Protein AF-A0A151IF29-F1 (afdb_monomer)

Mean pre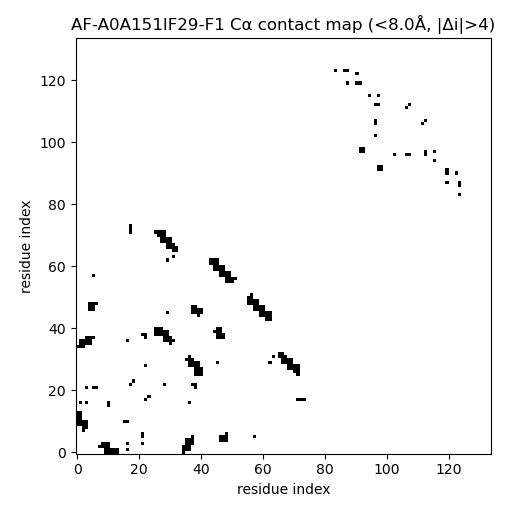dicted aligned error: 14.51 Å

pLDDT: mean 83.07, std 16.33, range [35.59, 97.38]

Radius of gyration: 22.71 Å; Cα contacts (8 Å, |Δi|>4): 164; chains: 1; bounding box: 49×29×60 Å

Nearest PDB structures (foldseek):
  1ib8-assembly1_A  TM=3.116E-01  e=1.197E+00  Streptococcus pneumoniae
  6th6-assembly1_BU  TM=3.138E-01  e=1.446E+00  Thermococcus kodakarensis KOD1
  6gwk-assembly4_W  TM=2.511E-01  e=8.742E-01  Caulobacter vibrioides CB15
  6xiq-assembly1_T  TM=3.227E-01  e=3.276E+00  Saccharomyces cerevisiae
  6dt7-assembly1_B  TM=2.197E-01  e=4.213E+00  Enquatrovirus N4

Solvent-accessible surface area (backbone atoms only — not comparable to full-atom values): 8112 Å² total; per-residue (Å²): 101,36,32,35,37,66,79,65,51,76,27,78,45,69,70,53,52,72,69,30,76,91,38,68,95,40,60,33,34,36,32,40,88,83,32,36,37,25,31,31,46,97,89,58,31,26,45,31,50,41,77,56,96,90,37,82,41,80,45,78,43,76,58,67,93,66,56,50,80,42,74,51,77,63,78,76,77,71,59,61,64,52,48,55,52,50,48,50,50,52,50,49,62,77,38,51,89,78,72,48,80,86,58,62,68,88,76,57,42,70,69,59,52,52,52,54,52,52,51,43,48,62,72,69,67,78,79,87,72,85,82,81,83,128

Foldseek 3Di:
DAAEQAPRDDDPDVVCVLPPPQQPLAFKWKAAPVRYIFGADPVQWTWGWDDDPNDTDIDTGHHDPGIDMDGSPPVDPVVVVCVLVVLLVVLQVVPCLNPVPPDDCVCVDPVVNVVSVVVSCVSRVPDDDRDDDD

Organism: NCBI:txid456900

Secondary structure (DSSP, 8-state):
-EEETTT-PEESSHHHHHT-GGGTT-SEEEEETTSEEEEE-TTSEEEEEEEETTEEEEEEEEPPSSEEEEE------TTSHHHHHHHHHHHHHT-GGGT-TTS-GGG--HHHHHHHHHHHHHHHSS--------

Sequence (134 aa):
VYTCGICEEICNNFDAVRTHPCIESYEDVVVDNNNYFYPRCSNGEIVRRSDVNGAEAIVVDSAPLSTTIHQLHKPAQSLQSTNVDEILITEVHSRELLWNQHISIAKRDRRTIEKLWEEVSKATNGNRQCKQML

Structure (mmCIF, N/CA/C/O backbone):
data_AF-A0A151IF29-F1
#
_entry.id   AF-A0A151IF29-F1
#
loop_
_atom_site.group_PDB
_atom_site.id
_atom_site.type_symbol
_atom_site.label_atom_id
_atom_site.label_alt_id
_atom_site.label_comp_id
_atom_site.label_asym_id
_atom_site.label_entity_id
_atom_site.label_seq_id
_atom_site.pdbx_PDB_ins_code
_atom_site.Cartn_x
_atom_site.Cartn_y
_atom_site.Cartn_z
_atom_site.occupancy
_atom_site.B_iso_or_equiv
_atom_site.auth_seq_id
_atom_site.auth_comp_id
_atom_site.auth_asym_id
_atom_site.auth_atom_id
_atom_site.pdbx_PDB_model_num
ATOM 1 N N . VAL A 1 1 ? 5.333 -11.212 -19.878 1.00 92.50 1 VAL A N 1
ATOM 2 C CA . VAL A 1 1 ? 6.674 -10.822 -19.391 1.00 92.50 1 VAL A CA 1
ATOM 3 C C . VAL A 1 1 ? 6.583 -9.375 -18.965 1.00 92.50 1 VAL A C 1
ATOM 5 O O . VAL A 1 1 ? 5.921 -8.618 -19.663 1.00 92.50 1 VAL A O 1
ATOM 8 N N . TYR A 1 2 ? 7.172 -9.035 -17.826 1.00 96.75 2 TYR A N 1
ATOM 9 C CA . TYR A 1 2 ? 7.145 -7.705 -17.229 1.00 96.75 2 TYR A CA 1
ATOM 10 C C . TYR A 1 2 ? 8.565 -7.278 -16.867 1.00 96.75 2 TYR A C 1
ATOM 12 O O . TYR A 1 2 ? 9.373 -8.135 -16.516 1.00 96.75 2 TYR A O 1
ATOM 20 N N . THR A 1 3 ? 8.857 -5.983 -16.911 1.00 97.25 3 THR A N 1
ATOM 21 C CA . THR A 1 3 ? 10.193 -5.448 -16.604 1.00 97.25 3 THR A CA 1
ATOM 22 C C . THR A 1 3 ? 10.115 -4.472 -15.439 1.00 97.25 3 THR A C 1
ATOM 24 O O . THR A 1 3 ? 9.261 -3.587 -15.419 1.00 97.25 3 THR A O 1
ATOM 27 N N . CYS A 1 4 ? 10.999 -4.618 -14.454 1.00 96.56 4 CYS A N 1
ATOM 28 C CA . CYS A 1 4 ? 11.035 -3.724 -13.305 1.00 96.56 4 CYS A CA 1
ATOM 29 C C . CYS A 1 4 ? 11.515 -2.332 -13.723 1.00 96.56 4 CYS A C 1
ATOM 31 O O . CYS A 1 4 ? 12.645 -2.170 -14.177 1.00 96.56 4 CYS A O 1
ATOM 33 N N . GLY A 1 5 ? 10.705 -1.302 -13.489 1.00 94.25 5 GLY A N 1
ATOM 34 C CA . GLY A 1 5 ? 11.072 0.084 -13.773 1.00 94.25 5 GLY A CA 1
ATOM 35 C C . GLY A 1 5 ? 12.152 0.674 -12.861 1.00 94.25 5 GLY A C 1
ATOM 36 O O . GLY A 1 5 ? 12.507 1.832 -13.044 1.00 94.25 5 GLY A O 1
ATOM 37 N N . ILE A 1 6 ? 12.654 -0.072 -11.867 1.00 95.12 6 ILE A N 1
ATOM 38 C CA . ILE A 1 6 ? 13.694 0.371 -10.920 1.00 95.12 6 ILE A CA 1
ATOM 39 C C . ILE A 1 6 ? 15.021 -0.357 -11.143 1.00 95.12 6 ILE A C 1
ATOM 41 O O . ILE A 1 6 ? 16.067 0.287 -11.145 1.00 95.12 6 ILE A O 1
ATOM 45 N N . CYS A 1 7 ? 15.019 -1.682 -11.285 1.00 95.31 7 CYS A N 1
ATOM 46 C CA . CYS A 1 7 ? 16.247 -2.479 -11.427 1.00 95.31 7 CYS A CA 1
ATOM 47 C C . CYS A 1 7 ? 16.391 -3.170 -12.787 1.00 95.31 7 CYS A C 1
ATOM 49 O O . CYS A 1 7 ? 17.386 -3.855 -12.990 1.00 95.31 7 CYS A O 1
ATOM 51 N N . GLU A 1 8 ? 15.415 -3.012 -13.687 1.00 94.81 8 GLU A N 1
ATOM 52 C CA . GLU A 1 8 ? 15.382 -3.622 -15.026 1.00 94.81 8 GLU A CA 1
ATOM 53 C C . GLU A 1 8 ? 15.342 -5.159 -15.047 1.00 94.81 8 GLU A C 1
ATOM 55 O O . GLU A 1 8 ? 15.436 -5.775 -16.108 1.00 94.81 8 GLU A O 1
ATOM 60 N N . GLU A 1 9 ? 15.130 -5.802 -13.895 1.00 97.12 9 GLU A N 1
ATOM 61 C CA . GLU A 1 9 ? 14.925 -7.246 -13.824 1.00 97.12 9 GLU A CA 1
ATOM 62 C C . GLU A 1 9 ? 13.647 -7.660 -14.570 1.00 97.12 9 GLU A C 1
ATOM 64 O O . GLU A 1 9 ? 12.599 -7.009 -14.484 1.00 97.12 9 GLU A O 1
ATOM 69 N N . ILE A 1 10 ? 13.742 -8.765 -15.312 1.00 97.38 10 ILE A N 1
ATOM 70 C CA . ILE A 1 10 ? 12.659 -9.297 -16.137 1.00 97.38 10 ILE A CA 1
ATOM 71 C C . ILE A 1 10 ? 11.912 -10.391 -15.367 1.00 97.38 10 ILE A C 1
ATOM 73 O O . ILE A 1 10 ? 12.458 -11.446 -15.050 1.00 97.38 10 ILE A O 1
ATOM 77 N N . CYS A 1 11 ? 10.621 -10.172 -15.137 1.00 96.06 11 CYS A N 1
ATOM 78 C CA . CYS A 1 11 ? 9.702 -11.119 -14.522 1.00 96.06 11 CYS A CA 1
ATOM 79 C C . CYS A 1 11 ? 8.872 -11.852 -15.587 1.00 96.06 11 CYS A C 1
ATOM 81 O O . CYS A 1 11 ? 8.167 -11.250 -16.403 1.00 96.06 11 CYS A O 1
ATOM 83 N N . ASN A 1 12 ? 8.884 -13.185 -15.559 1.00 93.94 12 ASN A N 1
ATOM 84 C CA . ASN A 1 12 ? 8.202 -13.992 -16.579 1.00 93.94 12 ASN A CA 1
ATOM 85 C C . ASN A 1 12 ? 6.668 -13.943 -16.482 1.00 93.94 12 ASN A C 1
ATOM 87 O O . ASN A 1 12 ? 5.976 -14.085 -17.492 1.00 93.94 12 ASN A O 1
ATOM 91 N N . ASN A 1 13 ? 6.127 -13.708 -15.289 1.00 92.56 13 ASN A N 1
ATOM 92 C CA . ASN A 1 13 ? 4.695 -13.631 -15.018 1.00 92.56 13 ASN A CA 1
ATOM 93 C C . ASN A 1 13 ? 4.409 -12.598 -13.916 1.00 92.56 13 ASN A C 1
ATOM 95 O O . ASN A 1 13 ? 5.329 -12.045 -13.315 1.00 92.56 13 ASN A O 1
ATOM 99 N N . PHE A 1 14 ? 3.128 -12.336 -13.666 1.00 89.88 14 PHE A N 1
ATOM 100 C CA . PHE A 1 14 ? 2.720 -11.331 -12.688 1.00 89.88 14 PHE A CA 1
ATOM 101 C C . PHE A 1 14 ? 2.903 -11.790 -11.230 1.00 89.88 14 PHE A C 1
ATOM 103 O O . PHE A 1 14 ? 3.025 -10.958 -10.338 1.00 89.88 14 PHE A O 1
ATOM 110 N N . ASP A 1 15 ? 2.984 -13.095 -10.963 1.00 91.25 15 ASP A N 1
ATOM 111 C CA . ASP A 1 15 ? 3.285 -13.593 -9.615 1.00 91.25 15 ASP A CA 1
ATOM 112 C C . ASP A 1 15 ? 4.734 -13.292 -9.213 1.00 91.25 15 ASP A C 1
ATOM 114 O O . ASP A 1 15 ? 4.977 -12.886 -8.081 1.00 91.25 15 ASP A O 1
ATOM 118 N N . ALA A 1 16 ? 5.677 -13.373 -10.157 1.00 92.56 16 ALA A N 1
ATOM 119 C CA . ALA A 1 16 ? 7.055 -12.928 -9.955 1.00 92.56 16 ALA A CA 1
ATOM 120 C C . ALA A 1 16 ? 7.145 -11.409 -9.731 1.00 92.56 16 ALA A C 1
ATOM 122 O O . ALA A 1 16 ? 7.935 -10.965 -8.902 1.00 92.56 16 ALA A O 1
ATOM 123 N N . VAL A 1 17 ? 6.293 -10.619 -10.406 1.00 93.00 17 VAL A N 1
ATOM 124 C CA . VAL A 1 17 ? 6.156 -9.179 -10.123 1.00 93.00 17 VAL A CA 1
ATOM 125 C C . VAL A 1 17 ? 5.701 -8.975 -8.679 1.00 93.00 17 VAL A C 1
ATOM 127 O O . VAL A 1 17 ? 6.329 -8.212 -7.957 1.00 93.00 17 VAL A O 1
ATOM 130 N N . ARG A 1 18 ? 4.667 -9.692 -8.214 1.00 90.50 18 ARG A N 1
ATOM 131 C CA . ARG A 1 18 ? 4.105 -9.538 -6.856 1.00 90.50 18 ARG A CA 1
ATOM 132 C C . ARG A 1 18 ? 5.099 -9.774 -5.722 1.00 90.50 18 ARG A C 1
ATOM 134 O O . ARG A 1 18 ? 4.905 -9.234 -4.636 1.00 90.50 18 ARG A O 1
ATOM 141 N N . THR A 1 19 ? 6.125 -10.583 -5.958 1.00 91.56 19 THR A N 1
ATOM 142 C CA . THR A 1 19 ? 7.179 -10.894 -4.982 1.00 91.56 19 THR A CA 1
ATOM 143 C C . THR A 1 19 ? 8.480 -10.138 -5.248 1.00 91.56 19 THR A C 1
ATOM 145 O O . THR A 1 19 ? 9.502 -10.453 -4.644 1.00 91.56 19 THR A O 1
ATOM 148 N N . HIS A 1 20 ? 8.481 -9.180 -6.176 1.00 93.81 20 HIS A N 1
ATOM 149 C CA . HIS A 1 20 ? 9.693 -8.494 -6.598 1.00 93.81 20 HIS A CA 1
ATOM 150 C C . HIS A 1 20 ? 10.210 -7.535 -5.500 1.00 93.81 20 HIS A C 1
ATOM 152 O O . HIS A 1 20 ? 9.442 -6.697 -5.018 1.00 93.81 20 HIS A O 1
ATOM 158 N N . PRO A 1 21 ? 11.509 -7.558 -5.135 1.00 94.69 21 PRO A N 1
ATOM 159 C CA . PRO A 1 21 ? 12.040 -6.764 -4.018 1.00 94.69 21 PRO A CA 1
ATOM 160 C C . PRO A 1 21 ? 11.769 -5.256 -4.118 1.00 94.69 21 PRO A C 1
ATOM 162 O O . PRO A 1 21 ? 11.423 -4.615 -3.131 1.00 94.69 21 PRO A O 1
ATOM 165 N N . CYS A 1 22 ? 11.849 -4.676 -5.323 1.00 94.56 22 CYS A N 1
ATOM 166 C CA . CYS A 1 22 ? 11.603 -3.241 -5.530 1.00 94.56 22 CYS A CA 1
ATOM 167 C C . CYS A 1 22 ? 10.174 -2.768 -5.207 1.00 94.56 22 CYS A C 1
ATOM 169 O O . CYS A 1 22 ? 9.957 -1.561 -5.164 1.00 94.56 22 CYS A O 1
ATOM 171 N N . ILE A 1 23 ? 9.208 -3.673 -5.009 1.00 92.12 23 ILE A N 1
ATOM 172 C CA . ILE A 1 23 ? 7.817 -3.310 -4.700 1.00 92.12 23 ILE A CA 1
ATOM 173 C C . ILE A 1 23 ? 7.342 -3.836 -3.336 1.00 92.12 23 ILE A C 1
ATOM 175 O O . ILE A 1 23 ? 6.184 -3.645 -2.973 1.00 92.12 23 ILE A O 1
ATOM 179 N N . GLU A 1 24 ? 8.222 -4.469 -2.551 1.00 88.25 24 GLU A N 1
ATOM 180 C CA . GLU A 1 24 ? 7.877 -5.112 -1.273 1.00 88.25 24 GLU A CA 1
ATOM 181 C C . GLU A 1 24 ? 7.252 -4.135 -0.263 1.00 88.25 24 GLU A C 1
ATOM 183 O O . GLU A 1 24 ? 6.313 -4.486 0.457 1.00 88.25 24 GLU A O 1
ATOM 188 N N . SER A 1 25 ? 7.723 -2.888 -0.242 1.00 86.06 25 SER A N 1
ATOM 189 C CA . SER A 1 25 ? 7.245 -1.823 0.648 1.00 86.06 25 SER A CA 1
ATOM 190 C C . SER A 1 25 ? 6.011 -1.072 0.132 1.00 86.06 25 SER A C 1
ATOM 192 O O . SER A 1 25 ? 5.537 -0.162 0.809 1.00 86.06 25 SER A O 1
ATOM 194 N N . TYR A 1 26 ? 5.464 -1.457 -1.024 1.00 88.81 26 TYR A N 1
ATOM 195 C CA . TYR A 1 26 ? 4.347 -0.768 -1.670 1.00 88.81 26 TYR A CA 1
ATOM 196 C C . TYR A 1 26 ? 3.074 -1.622 -1.654 1.00 88.81 26 TYR A C 1
ATOM 198 O O . TYR A 1 26 ? 3.123 -2.852 -1.544 1.00 88.81 26 TYR A O 1
ATOM 206 N N . GLU A 1 27 ? 1.922 -0.955 -1.698 1.00 86.50 27 GLU A N 1
ATOM 207 C CA . GLU A 1 27 ? 0.593 -1.590 -1.719 1.00 86.50 27 GLU A CA 1
ATOM 208 C C . GLU A 1 27 ? 0.126 -1.871 -3.150 1.00 86.50 27 GLU A C 1
ATOM 210 O O . GLU A 1 27 ? -0.501 -2.894 -3.419 1.00 86.50 27 GLU A O 1
ATOM 215 N N . ASP A 1 28 ? 0.511 -0.996 -4.076 1.00 91.19 28 ASP A N 1
ATOM 216 C CA . ASP A 1 28 ? 0.080 -1.031 -5.463 1.00 91.19 28 ASP A CA 1
ATOM 217 C C . ASP A 1 28 ? 1.272 -0.996 -6.413 1.00 91.19 28 ASP A C 1
ATOM 219 O O . ASP A 1 28 ? 2.317 -0.392 -6.146 1.00 91.19 28 ASP A O 1
ATOM 223 N N . VAL A 1 29 ? 1.068 -1.607 -7.577 1.00 93.69 29 VAL A N 1
ATOM 224 C CA . VAL A 1 29 ? 1.975 -1.507 -8.713 1.00 93.69 29 VAL A CA 1
ATOM 225 C C . VAL A 1 29 ? 1.217 -0.984 -9.929 1.00 93.69 29 VAL A C 1
ATOM 227 O O . VAL A 1 29 ? 0.061 -1.327 -10.183 1.00 93.69 29 VAL A O 1
ATOM 230 N N . VAL A 1 30 ? 1.879 -0.125 -10.686 1.00 94.62 30 VAL A N 1
ATOM 231 C CA . VAL A 1 30 ? 1.392 0.451 -11.936 1.00 94.62 30 VAL A CA 1
ATOM 232 C C . VAL A 1 30 ? 2.115 -0.248 -13.072 1.00 94.62 30 VAL A C 1
ATOM 234 O O . VAL A 1 30 ? 3.341 -0.292 -13.069 1.00 94.62 30 VAL A O 1
ATOM 237 N N . VAL A 1 31 ? 1.368 -0.790 -14.031 1.00 94.81 31 VAL A N 1
ATOM 238 C CA . VAL A 1 31 ? 1.923 -1.407 -15.241 1.00 94.81 31 VAL A CA 1
ATOM 239 C C . VAL A 1 31 ? 1.580 -0.542 -16.445 1.00 94.81 31 VAL A C 1
ATOM 241 O O . VAL A 1 31 ? 0.414 -0.191 -16.640 1.00 94.81 31 VAL A O 1
ATOM 244 N N . ASP A 1 32 ? 2.585 -0.180 -17.235 1.00 92.88 32 ASP A N 1
ATOM 245 C CA . ASP A 1 32 ? 2.395 0.587 -18.465 1.00 92.88 32 ASP A CA 1
ATOM 246 C C . ASP A 1 32 ? 2.119 -0.305 -19.688 1.00 92.88 32 ASP A C 1
ATOM 248 O O . ASP A 1 32 ? 2.114 -1.537 -19.625 1.00 92.88 32 ASP A O 1
ATOM 252 N N . ASN A 1 33 ? 1.906 0.331 -20.839 1.00 91.75 33 ASN A N 1
ATOM 253 C CA . ASN A 1 33 ? 1.644 -0.363 -22.101 1.00 91.75 33 ASN A CA 1
ATOM 254 C C . ASN A 1 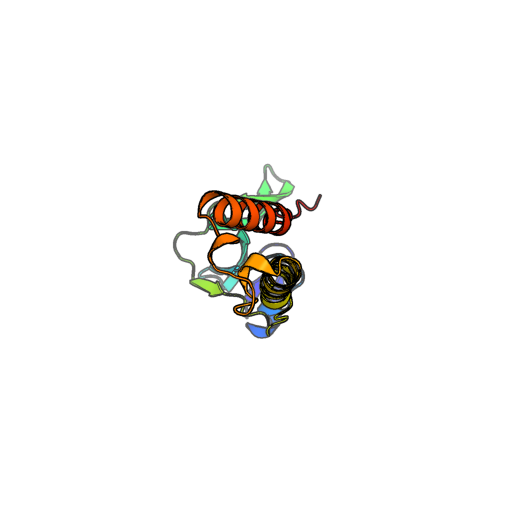33 ? 2.840 -1.186 -22.618 1.00 91.75 33 ASN A C 1
ATOM 256 O O . ASN A 1 33 ? 2.653 -2.078 -23.446 1.00 91.75 33 ASN A O 1
ATOM 260 N N . ASN A 1 34 ? 4.054 -0.900 -22.145 1.00 92.44 34 ASN A N 1
ATOM 261 C CA . ASN A 1 34 ? 5.279 -1.602 -22.517 1.00 92.44 34 ASN A CA 1
ATOM 262 C C . ASN A 1 34 ? 5.590 -2.767 -21.559 1.00 92.44 34 ASN A C 1
ATOM 264 O O . ASN A 1 34 ? 6.636 -3.403 -21.685 1.00 92.44 34 ASN A O 1
ATOM 268 N N . ASN A 1 35 ? 4.673 -3.082 -20.637 1.00 93.69 35 ASN A N 1
ATOM 269 C CA . ASN A 1 35 ? 4.828 -4.065 -19.564 1.00 93.69 35 ASN A CA 1
ATOM 270 C C . ASN A 1 35 ? 5.938 -3.727 -18.557 1.00 93.69 35 ASN A C 1
ATOM 272 O O . ASN A 1 35 ? 6.418 -4.619 -17.849 1.00 93.69 35 ASN A O 1
ATOM 276 N N . TYR A 1 36 ? 6.325 -2.458 -18.448 1.00 95.25 36 TYR A N 1
ATOM 277 C CA . TYR A 1 36 ? 7.103 -2.006 -17.306 1.00 95.25 36 TYR A CA 1
ATOM 278 C C . TYR A 1 36 ? 6.195 -1.866 -16.096 1.00 95.25 36 TYR A C 1
ATOM 280 O O . TYR A 1 36 ? 5.077 -1.360 -16.201 1.00 95.25 36 TYR A O 1
ATOM 288 N N . PHE A 1 37 ? 6.682 -2.312 -14.943 1.00 95.75 37 PHE A N 1
ATOM 289 C CA . PHE A 1 37 ? 5.976 -2.166 -13.682 1.00 95.75 37 PHE A CA 1
ATOM 290 C C . PHE A 1 37 ? 6.727 -1.237 -12.730 1.00 95.75 37 PHE A C 1
ATOM 292 O O . PHE A 1 37 ? 7.955 -1.280 -12.625 1.00 95.75 37 PHE A O 1
ATOM 299 N N . TYR A 1 38 ? 5.965 -0.414 -12.016 1.00 95.19 38 TYR A N 1
ATOM 300 C CA . TYR A 1 38 ? 6.467 0.618 -11.120 1.00 95.19 38 TYR A CA 1
ATOM 301 C C . TYR A 1 38 ? 5.720 0.559 -9.787 1.00 95.19 38 TYR A C 1
ATOM 303 O O . TYR A 1 38 ? 4.485 0.538 -9.796 1.00 95.19 38 TYR A O 1
ATOM 311 N N . PRO A 1 39 ? 6.410 0.544 -8.636 1.00 94.56 39 PRO A N 1
ATOM 312 C CA . PRO A 1 39 ? 5.736 0.712 -7.356 1.00 94.56 39 PRO A CA 1
ATOM 313 C C . PRO A 1 39 ? 5.053 2.078 -7.285 1.00 94.56 39 PRO A C 1
ATOM 315 O O . PRO A 1 39 ? 5.620 3.092 -7.705 1.00 94.56 39 PRO A O 1
ATOM 318 N N . ARG A 1 40 ? 3.834 2.094 -6.743 1.00 92.69 40 ARG A N 1
ATOM 319 C CA . ARG A 1 40 ? 3.012 3.296 -6.612 1.00 92.69 40 ARG A CA 1
ATOM 320 C C . ARG A 1 40 ? 2.941 3.752 -5.160 1.00 92.69 40 ARG A C 1
ATOM 322 O O . ARG A 1 40 ? 2.601 2.984 -4.263 1.00 92.69 40 ARG A O 1
ATOM 329 N N . CYS A 1 41 ? 3.238 5.024 -4.945 1.00 86.69 41 CYS A N 1
ATOM 330 C CA . CYS A 1 41 ? 3.113 5.714 -3.671 1.00 86.69 41 CYS A CA 1
ATOM 331 C C . CYS A 1 41 ? 1.637 5.968 -3.315 1.00 86.69 41 CYS A C 1
ATOM 333 O O . CYS A 1 41 ? 0.765 6.047 -4.182 1.00 86.69 41 CYS A O 1
ATOM 335 N N . SER A 1 42 ? 1.352 6.185 -2.029 1.00 84.31 42 SER A N 1
ATOM 336 C CA . SER A 1 42 ? -0.005 6.471 -1.532 1.00 84.31 42 SER A CA 1
ATOM 337 C C . SER A 1 42 ? -0.614 7.765 -2.090 1.00 84.31 42 SER A C 1
ATOM 339 O O . SER A 1 42 ? -1.833 7.891 -2.174 1.00 84.31 42 SER A O 1
ATOM 341 N N . ASN A 1 43 ? 0.222 8.718 -2.516 1.00 82.69 43 ASN A N 1
ATOM 342 C CA . ASN A 1 43 ? -0.196 9.952 -3.189 1.00 82.69 43 ASN A CA 1
ATOM 343 C C . ASN A 1 43 ? -0.513 9.761 -4.688 1.00 82.69 43 ASN A C 1
ATOM 345 O O . ASN A 1 43 ? -0.965 10.699 -5.339 1.00 82.69 43 ASN A O 1
ATOM 349 N N . GLY A 1 44 ? -0.303 8.561 -5.236 1.00 85.50 44 GLY A N 1
ATOM 350 C CA . GLY A 1 44 ? -0.562 8.232 -6.635 1.00 85.50 44 GLY A CA 1
ATOM 351 C C . GLY A 1 44 ? 0.632 8.361 -7.581 1.00 85.50 44 GLY A C 1
ATOM 352 O O . GLY A 1 44 ? 0.506 7.963 -8.738 1.00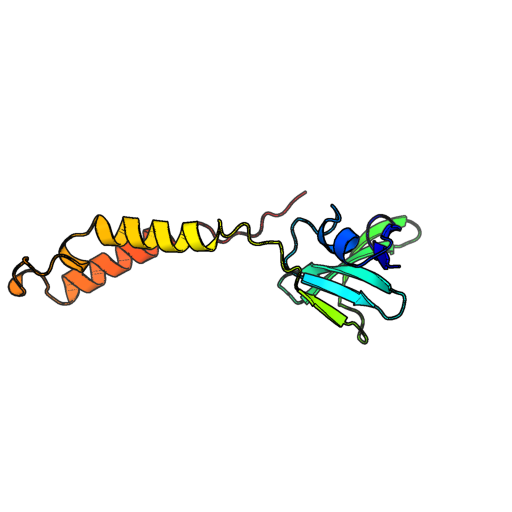 85.50 44 GLY A O 1
ATOM 353 N N . GLU A 1 45 ? 1.769 8.867 -7.107 1.00 91.12 45 GLU A N 1
ATOM 354 C CA . GLU A 1 45 ? 3.020 8.918 -7.870 1.00 91.12 45 GLU A CA 1
ATOM 355 C C . GLU A 1 45 ? 3.669 7.531 -7.969 1.00 91.12 45 GLU A C 1
ATOM 357 O O . GLU A 1 45 ? 3.322 6.608 -7.230 1.00 91.12 45 GLU A O 1
ATOM 362 N N . ILE A 1 46 ? 4.620 7.375 -8.885 1.00 93.75 46 ILE A N 1
ATOM 363 C CA . ILE A 1 46 ? 5.382 6.144 -9.090 1.00 93.75 46 ILE A CA 1
ATOM 364 C C . ILE A 1 46 ? 6.865 6.365 -8.822 1.00 93.75 46 ILE A C 1
ATOM 366 O O . ILE A 1 46 ? 7.383 7.462 -9.021 1.00 93.75 46 ILE A O 1
ATOM 370 N N . VAL A 1 47 ? 7.561 5.301 -8.425 1.00 93.31 47 VAL A N 1
ATOM 371 C CA . VAL A 1 47 ? 9.024 5.304 -8.310 1.00 93.31 47 VAL A CA 1
ATOM 372 C C . VAL A 1 47 ? 9.628 4.548 -9.487 1.00 93.31 47 VAL A C 1
ATOM 374 O O . VAL A 1 47 ? 9.250 3.410 -9.768 1.00 93.31 47 VAL A O 1
ATOM 377 N N . ARG A 1 48 ? 10.572 5.179 -10.188 1.00 93.25 48 ARG A N 1
ATOM 378 C CA . ARG A 1 48 ? 11.238 4.598 -11.361 1.00 93.25 48 ARG A CA 1
ATOM 379 C C . ARG A 1 48 ? 12.685 5.053 -11.477 1.00 93.25 48 ARG A C 1
ATOM 381 O O . ARG A 1 48 ? 13.063 6.092 -10.943 1.00 93.25 48 ARG A O 1
ATOM 388 N N . ARG A 1 49 ? 13.483 4.293 -12.216 1.00 92.81 49 ARG A N 1
ATOM 389 C CA . ARG A 1 49 ? 14.791 4.718 -12.707 1.00 92.81 49 ARG A CA 1
ATOM 390 C C . ARG A 1 49 ? 14.606 5.636 -13.919 1.00 92.81 49 ARG A C 1
ATOM 392 O O . ARG A 1 49 ? 13.708 5.427 -14.738 1.00 92.81 49 ARG A O 1
ATOM 399 N N . SER A 1 50 ? 15.407 6.691 -13.990 1.00 90.31 50 SER A N 1
ATOM 400 C CA . SER A 1 50 ? 15.421 7.642 -15.096 1.00 90.31 50 SER A CA 1
ATOM 401 C C . SER A 1 50 ? 16.808 8.236 -15.270 1.00 90.31 50 SER A C 1
ATOM 403 O O . SER A 1 50 ? 17.474 8.541 -14.281 1.00 90.31 50 SER A O 1
ATOM 405 N N . ASP A 1 51 ? 17.165 8.534 -16.514 1.00 90.19 51 ASP A N 1
ATOM 406 C CA . ASP A 1 51 ? 18.250 9.460 -16.812 1.00 90.19 51 ASP A CA 1
ATOM 407 C C . ASP A 1 51 ? 17.836 10.880 -16.391 1.00 90.19 51 ASP A C 1
ATOM 409 O O . ASP A 1 51 ? 16.824 11.422 -16.854 1.00 90.19 51 ASP A O 1
ATOM 413 N N . VAL A 1 52 ? 18.607 11.468 -15.480 1.00 86.94 52 VAL A N 1
ATOM 414 C CA . VAL A 1 52 ? 18.516 12.864 -15.068 1.00 86.94 52 VAL A CA 1
ATOM 415 C C . VAL A 1 52 ? 19.866 13.520 -15.346 1.00 86.94 52 VAL A C 1
ATOM 417 O O . VAL A 1 52 ? 20.840 13.305 -14.628 1.00 86.94 52 VAL A O 1
ATOM 420 N N . ASN A 1 53 ? 19.914 14.373 -16.371 1.00 87.75 53 ASN A N 1
ATOM 421 C CA . ASN A 1 53 ? 21.116 15.109 -16.786 1.00 87.75 53 ASN A CA 1
ATOM 422 C C . ASN A 1 53 ? 22.324 14.214 -17.145 1.00 87.75 53 ASN A C 1
ATOM 424 O O . ASN A 1 53 ? 23.467 14.576 -16.861 1.00 87.75 53 ASN A O 1
ATOM 428 N N . GLY A 1 54 ? 22.087 13.070 -17.788 1.00 85.38 54 GLY A N 1
ATOM 429 C CA . GLY A 1 54 ? 23.118 12.109 -18.188 1.00 85.38 54 GLY A CA 1
ATOM 430 C C . GLY A 1 54 ? 23.532 11.147 -17.072 1.00 85.38 54 GLY A C 1
ATOM 431 O O . GLY A 1 54 ? 24.560 10.479 -17.199 1.00 85.38 54 GLY A O 1
ATOM 432 N N . ALA A 1 55 ? 22.783 11.104 -15.968 1.00 87.69 55 ALA A N 1
ATOM 433 C CA . ALA A 1 55 ? 23.030 10.230 -14.832 1.00 87.69 55 ALA A CA 1
ATOM 434 C C . ALA A 1 55 ? 21.758 9.466 -14.451 1.00 87.69 55 ALA A C 1
ATOM 436 O O . ALA A 1 55 ? 20.712 10.053 -14.186 1.00 87.69 55 ALA A O 1
ATOM 437 N N . GLU A 1 56 ? 21.873 8.143 -14.366 1.00 89.81 56 GLU A N 1
ATOM 438 C CA . GLU A 1 56 ? 20.786 7.270 -13.926 1.00 89.81 56 GLU A CA 1
ATOM 439 C C . GLU A 1 56 ? 20.486 7.478 -12.436 1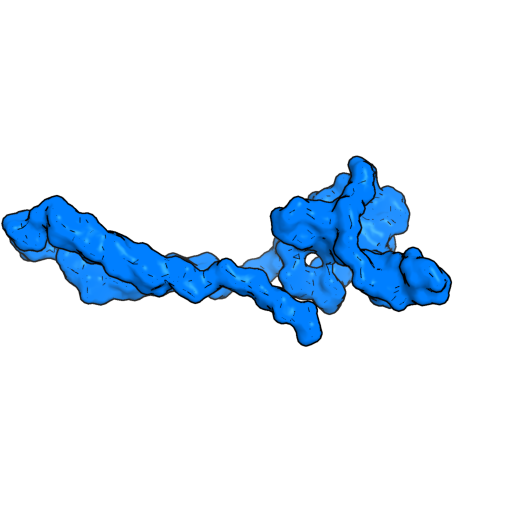.00 89.81 56 GLU A C 1
ATOM 441 O O . GLU A 1 56 ? 21.337 7.241 -11.574 1.00 89.81 56 GLU A O 1
ATOM 446 N N . ALA A 1 57 ? 19.256 7.881 -12.127 1.00 89.69 57 ALA A N 1
ATOM 447 C CA . ALA A 1 57 ? 18.780 8.122 -10.771 1.00 89.69 57 ALA A CA 1
ATOM 448 C C . ALA A 1 57 ? 17.398 7.502 -10.542 1.00 89.69 57 ALA A C 1
ATOM 450 O O . ALA A 1 57 ? 16.608 7.317 -11.468 1.00 89.69 57 ALA A O 1
ATOM 451 N N . ILE A 1 58 ? 17.091 7.189 -9.282 1.00 91.50 58 ILE A N 1
ATOM 452 C CA . ILE A 1 58 ? 15.732 6.824 -8.876 1.00 91.50 58 ILE A CA 1
ATOM 453 C C . ILE A 1 58 ? 14.958 8.109 -8.597 1.00 91.50 58 ILE A C 1
ATOM 455 O O . ILE A 1 58 ? 15.378 8.927 -7.780 1.00 91.50 58 ILE A O 1
ATOM 459 N N . VAL A 1 59 ? 13.831 8.274 -9.281 1.00 91.69 59 V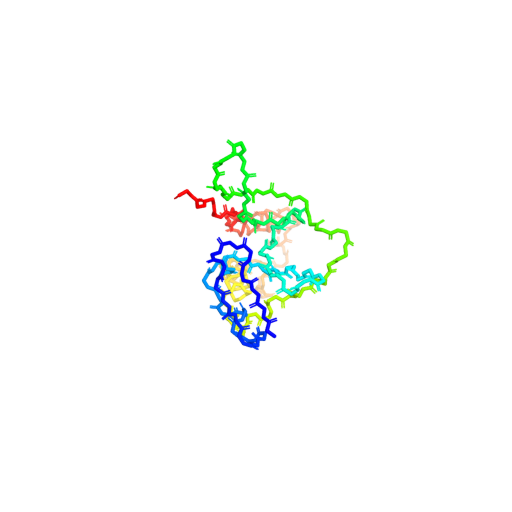AL A N 1
ATOM 460 C CA . VAL A 1 59 ? 12.969 9.453 -9.196 1.00 91.69 59 VAL A CA 1
ATOM 461 C C . VAL A 1 59 ? 11.548 9.055 -8.823 1.00 91.69 59 VAL A C 1
ATOM 463 O O . VAL A 1 59 ? 11.111 7.929 -9.078 1.00 91.69 59 VAL A O 1
ATOM 466 N N . VAL A 1 60 ? 10.831 10.006 -8.229 1.00 92.19 60 VAL A N 1
ATOM 467 C CA . VAL A 1 60 ? 9.388 9.928 -8.000 1.00 92.19 60 VAL A CA 1
ATOM 468 C C . VAL A 1 60 ? 8.715 10.822 -9.033 1.00 92.19 60 VAL A C 1
ATOM 470 O O . VAL A 1 60 ? 9.100 11.982 -9.175 1.00 92.19 60 VAL A O 1
ATOM 473 N N . ASP A 1 61 ? 7.771 10.273 -9.790 1.00 88.06 61 ASP A N 1
ATOM 474 C CA . ASP A 1 61 ? 7.139 10.959 -10.918 1.00 88.06 61 ASP A CA 1
ATOM 475 C C . ASP A 1 61 ? 5.647 10.618 -11.000 1.00 88.06 61 ASP A C 1
ATOM 477 O O . ASP A 1 61 ? 5.170 9.645 -10.412 1.00 88.06 61 ASP A O 1
ATOM 481 N N . SER A 1 62 ? 4.891 11.408 -11.752 1.00 88.44 62 SER A N 1
ATOM 482 C CA . SER A 1 62 ? 3.489 11.110 -12.026 1.00 88.44 62 SER A CA 1
ATOM 483 C C . SER A 1 62 ? 3.353 9.802 -12.808 1.00 88.44 62 SER A C 1
ATOM 485 O O . SER A 1 62 ? 4.130 9.513 -13.720 1.00 88.44 62 SER A O 1
ATOM 487 N N . ALA A 1 63 ? 2.335 9.008 -12.468 1.00 80.69 63 ALA A N 1
ATOM 488 C CA . ALA A 1 63 ? 2.040 7.785 -13.202 1.00 80.69 63 ALA A CA 1
ATOM 489 C C . ALA A 1 63 ? 1.737 8.094 -14.686 1.00 80.69 63 ALA A C 1
ATOM 491 O O . ALA A 1 63 ? 1.044 9.077 -14.977 1.00 80.69 63 ALA A O 1
ATOM 492 N N . PRO A 1 64 ? 2.194 7.256 -15.636 1.00 76.44 64 PRO A N 1
ATOM 493 C CA . PRO A 1 64 ? 1.848 7.426 -17.037 1.00 76.44 64 PRO A CA 1
ATOM 494 C C . PRO A 1 64 ? 0.328 7.382 -17.253 1.00 76.44 64 PRO A C 1
ATOM 496 O O . PRO A 1 64 ? -0.389 6.589 -16.637 1.00 76.44 64 PRO A O 1
ATOM 499 N N . LEU A 1 65 ? -0.156 8.217 -18.180 1.00 70.25 65 LEU A N 1
ATOM 500 C CA . LEU A 1 65 ? -1.586 8.412 -18.462 1.00 70.25 65 LEU A CA 1
ATOM 501 C C . LEU A 1 65 ? -2.319 7.127 -18.883 1.00 70.25 65 LEU A C 1
ATOM 503 O O . LEU A 1 65 ? -3.515 6.996 -18.646 1.00 70.25 65 LEU A O 1
ATOM 507 N N . SER A 1 66 ? -1.621 6.190 -19.529 1.00 75.25 66 SER A N 1
ATOM 508 C CA . SER A 1 66 ? -2.152 4.876 -19.908 1.00 75.25 66 SER A CA 1
ATOM 509 C C . SER A 1 66 ? -1.457 3.799 -19.097 1.00 75.25 66 SER A C 1
ATOM 511 O O . SER A 1 66 ? -0.433 3.257 -19.509 1.00 75.25 66 SER A O 1
ATOM 513 N N . THR A 1 67 ? -2.003 3.534 -17.917 1.00 80.00 67 THR A N 1
ATOM 514 C CA . THR A 1 67 ? -1.496 2.510 -17.015 1.00 80.00 67 THR A CA 1
ATOM 515 C C . THR A 1 67 ? -2.623 1.687 -16.419 1.00 80.00 67 THR A C 1
ATOM 517 O O . THR A 1 67 ? -3.731 2.175 -16.196 1.00 80.00 67 THR A O 1
ATOM 520 N N . THR A 1 68 ? -2.324 0.420 -16.146 1.00 86.75 68 THR A N 1
ATOM 521 C CA . THR A 1 68 ? -3.196 -0.460 -15.371 1.00 86.75 68 THR A CA 1
ATOM 522 C C . THR A 1 68 ? -2.681 -0.515 -13.942 1.00 86.75 68 THR A C 1
ATOM 524 O O . THR A 1 68 ? -1.508 -0.802 -13.701 1.00 86.75 68 THR A O 1
ATOM 527 N N . ILE A 1 69 ? -3.559 -0.229 -12.985 1.00 84.25 69 ILE A N 1
ATOM 528 C CA . ILE A 1 69 ? -3.243 -0.326 -11.561 1.00 84.25 69 ILE A CA 1
ATOM 529 C C . ILE A 1 69 ? -3.559 -1.746 -11.122 1.00 84.25 69 ILE A C 1
ATOM 531 O O . ILE A 1 69 ? -4.695 -2.206 -11.243 1.00 84.25 69 ILE A O 1
ATOM 535 N N . HIS A 1 70 ? -2.555 -2.426 -10.594 1.00 84.88 70 HIS A N 1
ATOM 536 C CA . HIS A 1 70 ? -2.713 -3.732 -9.992 1.00 84.88 70 HIS A CA 1
ATOM 537 C C . HIS A 1 70 ? -2.465 -3.614 -8.496 1.00 84.88 70 HIS A C 1
ATOM 539 O O . HIS A 1 70 ? -1.360 -3.285 -8.062 1.00 84.88 70 HIS A O 1
ATOM 545 N N . GLN A 1 71 ? -3.489 -3.942 -7.714 1.00 81.81 71 GLN A N 1
ATOM 546 C CA . GLN A 1 71 ? -3.315 -4.130 -6.283 1.00 81.81 71 GLN A CA 1
ATOM 547 C C . GLN A 1 71 ? -2.401 -5.328 -6.064 1.00 81.81 71 GLN A C 1
ATOM 549 O O . GLN A 1 71 ? -2.647 -6.432 -6.580 1.00 81.81 71 GLN A O 1
ATOM 554 N N . LEU A 1 72 ? -1.335 -5.120 -5.294 1.00 77.62 72 LEU A N 1
ATOM 555 C CA . LEU A 1 72 ? -0.543 -6.224 -4.791 1.00 77.62 72 LEU A CA 1
ATOM 556 C C . LEU A 1 72 ? -1.379 -6.850 -3.683 1.00 77.62 72 LEU A C 1
ATOM 558 O O . LEU A 1 72 ? -1.247 -6.515 -2.510 1.00 77.62 72 LEU A O 1
ATOM 562 N N . HIS A 1 73 ? -2.274 -7.765 -4.063 1.00 65.62 73 HIS A N 1
ATOM 563 C CA . HIS A 1 73 ? -2.864 -8.707 -3.125 1.00 65.62 73 HIS A CA 1
ATOM 564 C C . HIS A 1 73 ? -1.721 -9.559 -2.573 1.00 65.62 73 HIS A C 1
ATOM 566 O O . HIS A 1 73 ? -1.440 -10.652 -3.067 1.00 65.62 73 HIS A O 1
ATOM 572 N N . LYS A 1 74 ? -1.006 -9.027 -1.581 1.00 55.62 74 LYS A N 1
ATOM 573 C CA . LYS A 1 74 ? -0.069 -9.804 -0.787 1.00 55.62 74 LYS A CA 1
ATOM 574 C C . LYS A 1 74 ? -0.917 -10.928 -0.191 1.00 55.62 74 LYS A C 1
ATOM 576 O O . LYS A 1 74 ? -1.966 -10.616 0.386 1.00 55.62 74 LYS A O 1
ATOM 581 N N . PRO A 1 75 ? -0.553 -12.217 -0.369 1.00 45.53 75 PRO A N 1
ATOM 582 C CA . PRO A 1 75 ? -1.224 -13.285 0.356 1.00 45.53 75 PRO A CA 1
ATOM 583 C C . PRO A 1 75 ? -1.199 -12.852 1.807 1.00 45.53 75 PRO A C 1
ATOM 585 O O . PRO A 1 75 ? -0.133 -12.500 2.309 1.00 45.53 75 PRO A O 1
ATOM 588 N N . ALA A 1 76 ? -2.383 -12.715 2.393 1.00 43.03 76 ALA A N 1
ATOM 589 C CA . ALA A 1 76 ? -2.553 -11.939 3.596 1.00 43.03 76 ALA A CA 1
ATOM 590 C C . ALA A 1 76 ? -1.589 -12.443 4.678 1.00 43.03 76 ALA A C 1
ATOM 592 O O . ALA A 1 76 ? -1.894 -13.372 5.419 1.00 43.03 76 ALA A O 1
ATOM 593 N N . GLN A 1 77 ? -0.473 -11.741 4.867 1.00 45.56 77 GLN A N 1
ATOM 594 C CA . GLN A 1 77 ? -0.074 -11.396 6.214 1.00 45.56 77 GLN A CA 1
ATOM 595 C C . GLN A 1 77 ? -1.131 -10.407 6.698 1.00 45.56 77 GLN A C 1
ATOM 597 O O . GLN A 1 77 ? -0.928 -9.197 6.769 1.00 45.56 77 GLN A O 1
ATOM 602 N N . SER A 1 78 ? -2.305 -10.962 7.003 1.00 42.25 78 SER A N 1
ATOM 603 C CA . SER A 1 78 ? -3.285 -10.391 7.908 1.00 42.25 78 SER A CA 1
ATOM 604 C C . SER A 1 78 ? -2.636 -10.363 9.293 1.00 42.25 78 SER A C 1
ATOM 606 O O . SER A 1 78 ? -2.921 -11.175 10.165 1.00 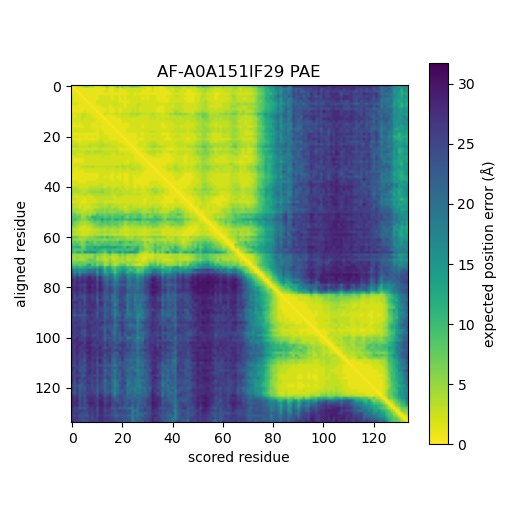42.25 78 SER A O 1
ATOM 608 N N . LEU A 1 79 ? -1.643 -9.490 9.441 1.00 44.62 79 LEU A N 1
ATOM 609 C CA . LEU A 1 79 ? -1.006 -9.150 10.706 1.00 44.62 79 LEU A CA 1
ATOM 610 C C . LEU A 1 79 ? -1.084 -7.643 10.986 1.00 44.62 79 LEU A C 1
ATOM 612 O O . LEU A 1 79 ? -0.671 -7.199 12.050 1.00 44.62 79 LEU A O 1
ATOM 616 N N . GLN A 1 80 ? -1.649 -6.850 10.065 1.00 49.34 80 GLN A N 1
ATOM 617 C CA . GLN A 1 80 ? -1.925 -5.431 10.307 1.00 49.34 80 GLN A CA 1
ATOM 618 C C . GLN A 1 80 ? -3.382 -5.156 10.708 1.00 49.34 80 GLN A C 1
ATOM 620 O O . GLN A 1 80 ? -3.593 -4.312 11.575 1.00 49.34 80 GLN A O 1
ATOM 625 N N . SER A 1 81 ? -4.378 -5.897 10.191 1.00 48.62 81 SER A N 1
ATOM 626 C CA . SER A 1 81 ? -5.751 -5.800 10.731 1.00 48.62 81 SER A CA 1
ATOM 627 C C . SER A 1 81 ? -5.843 -6.441 12.115 1.00 48.62 81 SER A C 1
ATOM 629 O O . SER A 1 81 ? -6.478 -5.873 12.996 1.00 48.62 81 SER A O 1
ATOM 631 N N . THR A 1 82 ? -5.126 -7.548 12.350 1.00 49.66 82 THR A N 1
ATOM 632 C CA . THR A 1 82 ? -5.061 -8.136 13.691 1.00 49.66 82 THR A CA 1
ATOM 633 C C . THR A 1 82 ? -4.411 -7.173 14.674 1.00 49.66 82 THR A C 1
ATOM 635 O O . THR A 1 82 ? -4.858 -7.090 15.798 1.00 49.66 82 THR A O 1
ATOM 638 N N . ASN A 1 83 ? -3.421 -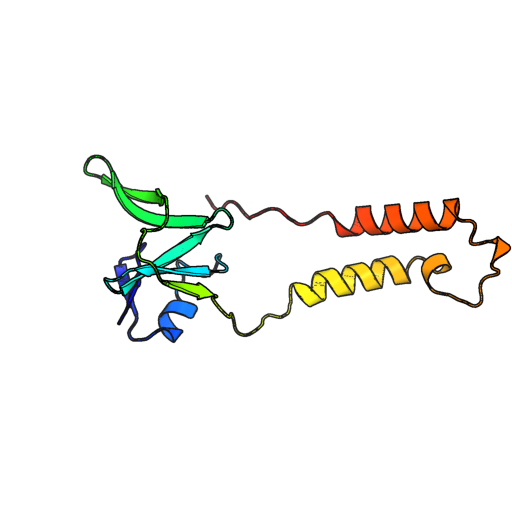6.365 14.288 1.00 63.81 83 ASN A N 1
ATOM 639 C CA . ASN A 1 83 ? -2.810 -5.450 15.250 1.00 63.81 83 ASN A CA 1
ATOM 640 C C . ASN A 1 83 ? -3.760 -4.316 15.680 1.00 63.81 83 ASN A C 1
ATOM 642 O O . ASN A 1 83 ? -3.871 -4.051 16.870 1.00 63.81 83 ASN A O 1
ATOM 646 N N . VAL A 1 84 ? -4.477 -3.674 14.751 1.00 76.19 84 VAL A N 1
ATOM 647 C CA . VAL A 1 84 ? -5.390 -2.571 15.112 1.00 76.19 84 VAL A CA 1
ATOM 648 C C . VAL A 1 84 ? -6.595 -3.082 15.896 1.00 76.19 84 VAL A C 1
ATOM 650 O O . VAL A 1 84 ? -6.939 -2.491 16.920 1.00 76.19 84 VAL A O 1
ATOM 653 N N . ASP A 1 85 ? -7.202 -4.185 15.452 1.00 79.50 85 ASP A N 1
ATOM 654 C CA . ASP A 1 85 ? -8.364 -4.757 16.129 1.00 79.50 85 ASP A CA 1
ATOM 655 C C . ASP A 1 85 ? -7.973 -5.346 17.493 1.00 79.50 85 ASP A C 1
ATOM 657 O O . ASP A 1 85 ? -8.660 -5.082 18.473 1.00 79.50 85 ASP A O 1
ATOM 661 N N . GLU A 1 86 ? -6.842 -6.053 17.614 1.00 82.25 86 GLU A N 1
ATOM 662 C CA . GLU A 1 86 ? -6.374 -6.593 18.903 1.00 82.25 86 GLU A CA 1
ATOM 663 C C . GLU A 1 86 ? -5.945 -5.484 19.873 1.00 82.25 86 GLU A C 1
ATOM 665 O O . GLU A 1 86 ? -6.223 -5.584 21.070 1.00 82.25 86 GLU A O 1
ATOM 670 N N . ILE A 1 87 ? -5.323 -4.396 19.395 1.00 84.94 87 ILE A N 1
ATOM 671 C CA . ILE A 1 87 ? -5.032 -3.225 20.241 1.00 84.94 87 ILE A CA 1
ATOM 672 C C . ILE A 1 87 ? -6.342 -2.579 20.693 1.00 84.94 87 ILE A C 1
ATOM 674 O O . ILE A 1 87 ? -6.492 -2.289 21.877 1.00 84.94 87 ILE A O 1
ATOM 678 N N . LEU A 1 88 ? -7.314 -2.388 19.796 1.00 88.69 88 LEU A N 1
ATOM 679 C CA . LEU A 1 88 ? -8.614 -1.822 20.158 1.00 88.69 88 LEU A CA 1
ATOM 680 C C . LEU A 1 88 ? -9.346 -2.707 21.177 1.00 88.69 88 LEU A C 1
ATOM 682 O O . LEU A 1 88 ? -9.840 -2.196 22.181 1.00 88.69 88 LEU A O 1
ATOM 686 N N . ILE A 1 89 ? -9.385 -4.022 20.951 1.00 89.88 89 ILE A N 1
ATOM 687 C CA . ILE A 1 89 ? -9.986 -4.998 21.865 1.00 89.88 89 ILE A CA 1
ATOM 688 C C . ILE A 1 89 ? -9.275 -4.952 23.218 1.00 89.88 89 ILE A C 1
ATOM 690 O O . ILE A 1 89 ? -9.948 -4.871 24.242 1.00 89.88 89 ILE A O 1
ATOM 694 N N . THR A 1 90 ? -7.941 -4.932 23.244 1.00 88.94 90 THR A N 1
ATOM 695 C CA . THR A 1 90 ? -7.145 -4.863 24.481 1.00 88.94 90 THR A CA 1
ATOM 696 C C . THR A 1 90 ? -7.414 -3.573 25.259 1.00 88.94 90 THR A C 1
ATOM 698 O O . THR A 1 90 ? -7.660 -3.609 26.467 1.00 88.94 90 THR A O 1
ATOM 701 N N . GLU A 1 91 ? -7.430 -2.428 24.576 1.00 92.44 91 GLU A N 1
ATOM 702 C CA . GLU A 1 91 ? -7.672 -1.119 25.187 1.00 92.44 91 GLU A CA 1
ATOM 703 C C . GLU A 1 91 ? -9.118 -0.955 25.677 1.00 92.44 91 GLU A C 1
ATOM 705 O O . GLU A 1 91 ? -9.359 -0.363 26.732 1.00 92.44 91 GLU A O 1
ATOM 710 N N . VAL A 1 92 ? -10.103 -1.497 24.958 1.00 93.75 92 VAL A N 1
ATOM 711 C CA . VAL A 1 92 ? -11.492 -1.519 25.434 1.00 93.75 92 VAL A CA 1
ATOM 712 C C . VAL A 1 92 ? -11.630 -2.486 26.610 1.00 93.75 92 VAL A C 1
ATOM 714 O O . VAL A 1 92 ? -12.258 -2.137 27.611 1.00 93.75 92 VAL A O 1
ATOM 717 N N . HIS A 1 93 ? -11.018 -3.672 26.537 1.00 92.62 93 HIS A N 1
ATOM 718 C CA . HIS A 1 93 ? -11.121 -4.697 27.574 1.00 92.62 93 HIS A CA 1
ATOM 719 C C . HIS A 1 93 ? -10.531 -4.241 28.916 1.00 92.62 93 HIS A C 1
ATOM 721 O O . HIS A 1 93 ? -11.127 -4.505 29.959 1.00 92.62 93 HIS A O 1
ATOM 727 N N . SER A 1 94 ? -9.436 -3.473 28.909 1.00 92.19 94 SER A N 1
ATOM 728 C CA . SER A 1 94 ? -8.828 -2.920 30.130 1.00 92.19 94 SER A CA 1
ATOM 729 C C . SER A 1 94 ? -9.707 -1.892 30.862 1.00 92.19 94 SER A C 1
ATOM 731 O O . SER A 1 94 ? -9.469 -1.588 32.032 1.00 92.19 94 SER A O 1
ATOM 733 N N . ARG A 1 95 ? -10.754 -1.370 30.208 1.00 92.06 95 ARG A N 1
ATOM 734 C CA . ARG A 1 95 ? -11.671 -0.355 30.745 1.00 92.06 95 ARG A CA 1
ATOM 735 C C . ARG A 1 95 ? -13.061 -0.946 30.946 1.00 92.06 95 ARG A C 1
ATOM 737 O O . ARG A 1 95 ? -13.975 -0.697 30.164 1.00 92.06 95 ARG A O 1
ATOM 744 N N . GLU A 1 96 ? -13.247 -1.681 32.042 1.00 92.06 96 GLU A N 1
ATOM 745 C CA . GLU A 1 96 ? -14.494 -2.409 32.349 1.00 92.06 96 GLU A CA 1
ATOM 746 C C . GLU A 1 96 ? -15.778 -1.585 32.177 1.00 92.06 96 GLU A C 1
ATOM 748 O O . GLU A 1 96 ? -16.803 -2.106 31.741 1.00 92.06 96 GLU A O 1
ATOM 753 N N . LEU A 1 97 ? -15.745 -0.283 32.479 1.00 92.00 97 LEU A N 1
ATOM 754 C CA . LEU A 1 97 ? -16.908 0.597 32.332 1.00 92.00 97 LEU A CA 1
ATOM 755 C C . LEU A 1 97 ? -17.472 0.628 30.902 1.00 92.00 97 LEU A C 1
ATOM 757 O O . LEU A 1 97 ? -18.686 0.808 30.754 1.00 92.00 97 LEU A O 1
ATOM 761 N N . LEU A 1 98 ? -16.634 0.396 29.887 1.00 91.69 98 LEU A N 1
ATOM 762 C CA . LEU A 1 98 ? -17.021 0.390 28.477 1.00 91.69 98 LEU A CA 1
ATOM 763 C C . LEU A 1 98 ? -17.805 -0.864 28.060 1.00 91.69 98 LEU A C 1
ATOM 765 O O . LEU A 1 98 ? -18.647 -0.763 27.173 1.00 91.69 98 LEU A O 1
ATOM 769 N N . TRP A 1 99 ? -17.587 -2.022 28.695 1.00 91.94 99 TRP A N 1
ATOM 770 C CA . TRP A 1 99 ? -18.156 -3.302 28.231 1.00 91.94 99 TRP A CA 1
ATOM 771 C C . TRP A 1 99 ? -18.884 -4.126 29.312 1.00 91.94 99 TRP A C 1
ATOM 773 O O . TRP A 1 99 ? -19.789 -4.896 28.989 1.00 91.94 99 TRP A O 1
ATOM 783 N N . ASN A 1 100 ? -18.546 -3.973 30.598 1.00 91.12 100 ASN A N 1
ATOM 784 C CA . ASN A 1 100 ? -19.027 -4.836 31.685 1.00 91.12 100 ASN A CA 1
ATOM 785 C C . ASN A 1 100 ? -20.448 -4.476 32.151 1.00 91.12 100 ASN A C 1
ATOM 787 O O . ASN A 1 100 ? -20.627 -3.738 33.122 1.00 91.12 100 ASN A O 1
ATOM 791 N N . GLN A 1 101 ? -21.480 -5.016 31.508 1.00 87.12 101 GLN A N 1
ATOM 792 C CA . GLN A 1 101 ? -22.893 -4.682 31.759 1.00 87.12 101 GLN A CA 1
ATOM 793 C C . GLN A 1 101 ? -23.364 -4.839 33.221 1.00 87.12 101 GLN A C 1
ATOM 795 O O . GLN A 1 101 ? -24.359 -4.225 33.597 1.00 87.12 101 GLN A O 1
ATOM 800 N N . HIS A 1 102 ? -22.635 -5.573 34.070 1.00 89.88 102 HIS A N 1
ATOM 801 C CA . HIS A 1 102 ? -22.952 -5.726 35.495 1.00 89.88 102 HIS A CA 1
ATOM 802 C C . HIS A 1 102 ? -22.657 -4.478 36.342 1.00 89.88 102 HIS A C 1
ATOM 804 O O . HIS A 1 102 ? -23.127 -4.371 37.476 1.00 89.88 102 HIS A O 1
ATOM 810 N N . ILE A 1 103 ? -21.902 -3.509 35.816 1.00 87.31 103 ILE A N 1
ATOM 811 C CA . ILE A 1 103 ? -21.679 -2.235 36.504 1.00 87.31 103 ILE A CA 1
ATOM 812 C C . ILE A 1 103 ? -22.949 -1.377 36.429 1.00 87.31 103 ILE A C 1
ATOM 814 O O . ILE A 1 103 ? -23.538 -1.209 35.362 1.00 87.31 103 ILE A O 1
ATOM 818 N N . SER A 1 104 ? -23.346 -0.794 37.564 1.00 87.50 104 SER A N 1
ATOM 819 C CA . SER A 1 104 ? -24.496 0.114 37.649 1.00 87.50 104 SER A CA 1
ATOM 820 C C . SER A 1 104 ? -24.408 1.264 36.641 1.00 87.50 104 SER A C 1
ATOM 822 O O . SER A 1 104 ? -23.373 1.924 36.521 1.00 87.50 104 SER A O 1
ATOM 824 N N . ILE A 1 105 ? -25.533 1.563 35.984 1.00 80.38 105 ILE A N 1
ATOM 825 C CA . ILE A 1 105 ? -25.649 2.657 35.010 1.00 80.38 105 ILE A CA 1
ATOM 826 C C . ILE A 1 105 ? -25.326 4.029 35.616 1.00 80.38 105 ILE A C 1
ATOM 828 O O . ILE A 1 105 ? -24.835 4.906 34.916 1.00 80.38 105 ILE A O 1
ATOM 832 N N . ALA A 1 106 ? -25.502 4.195 36.932 1.00 83.69 106 ALA A N 1
ATOM 833 C CA . ALA A 1 106 ? -25.155 5.427 37.640 1.00 83.69 106 ALA A CA 1
ATOM 834 C C . ALA A 1 106 ? -23.647 5.743 37.599 1.00 83.69 106 ALA A C 1
ATOM 836 O O . ALA A 1 106 ? -23.263 6.895 37.762 1.00 83.69 106 ALA A O 1
ATOM 837 N N . LYS A 1 107 ? -22.794 4.733 37.366 1.00 79.88 107 LYS A N 1
ATOM 838 C CA . LYS A 1 107 ? -21.342 4.900 37.178 1.00 79.88 107 LYS A CA 1
ATOM 839 C C . LYS A 1 107 ? -20.950 5.153 35.714 1.00 79.88 107 LYS A C 1
ATOM 841 O O . LYS A 1 107 ? -19.780 5.391 35.439 1.00 79.88 107 LYS A O 1
ATOM 846 N N . ARG A 1 108 ? -21.906 5.075 34.781 1.00 83.06 108 ARG A N 1
ATOM 847 C CA . ARG A 1 108 ? -21.728 5.301 33.339 1.00 83.06 108 ARG A CA 1
ATOM 848 C C . ARG A 1 108 ? -22.341 6.626 32.910 1.00 83.06 108 ARG A C 1
ATOM 850 O O . ARG A 1 108 ? -23.112 6.684 31.951 1.00 83.06 108 ARG A O 1
ATOM 857 N N . ASP A 1 109 ? -22.045 7.697 33.635 1.00 89.69 109 ASP A N 1
ATOM 858 C CA . ASP A 1 109 ? -22.456 9.003 33.147 1.00 89.69 109 ASP A CA 1
ATOM 859 C C . ASP A 1 109 ? -21.744 9.308 31.817 1.00 89.69 109 ASP A C 1
ATOM 861 O O . ASP A 1 109 ? -20.642 8.825 31.536 1.00 89.69 109 ASP A O 1
ATOM 865 N N . ARG A 1 110 ? -22.402 10.117 30.986 1.00 87.81 110 ARG A N 1
ATOM 866 C CA . ARG A 1 110 ? -21.933 10.436 29.636 1.00 87.81 110 ARG A CA 1
ATOM 867 C C . ARG A 1 110 ? -20.492 10.953 29.622 1.00 87.81 110 ARG A C 1
ATOM 869 O O . ARG A 1 110 ? -19.729 10.552 28.751 1.00 87.81 110 ARG A O 1
ATOM 876 N N . ARG A 1 111 ? -20.109 11.795 30.590 1.00 90.94 111 ARG A N 1
ATOM 877 C CA . ARG A 1 111 ? -18.769 12.403 30.626 1.00 90.94 111 ARG A CA 1
ATOM 878 C C . ARG A 1 111 ? -17.704 11.359 30.930 1.00 90.94 111 ARG A C 1
ATOM 880 O O . ARG A 1 111 ? -16.634 11.387 30.329 1.00 90.94 111 ARG A O 1
ATOM 887 N N . THR A 1 112 ? -18.002 10.425 31.829 1.00 89.50 112 THR A N 1
ATOM 888 C CA . THR A 1 112 ? -17.105 9.305 32.133 1.00 89.50 112 THR A CA 1
ATOM 889 C C . THR A 1 112 ? -16.890 8.407 30.915 1.00 89.50 112 THR A C 1
ATOM 891 O O . THR A 1 112 ? -15.749 8.079 30.599 1.00 89.50 112 THR A O 1
ATOM 894 N N . ILE A 1 113 ? -17.954 8.051 30.189 1.00 92.56 113 ILE A N 1
ATOM 895 C CA . ILE A 1 113 ? -17.837 7.215 28.983 1.00 92.56 113 ILE A CA 1
ATOM 896 C C . ILE A 1 113 ? -17.077 7.938 27.862 1.00 92.56 113 ILE A C 1
ATOM 898 O O . ILE A 1 113 ? -16.199 7.338 27.245 1.00 92.56 113 ILE A O 1
ATOM 902 N N . GLU A 1 114 ? -17.361 9.222 27.626 1.00 92.00 114 GLU A N 1
ATOM 903 C CA . GLU A 1 114 ? -16.646 10.045 26.638 1.00 92.00 114 GLU A CA 1
ATOM 904 C C . GLU A 1 114 ? -15.140 10.094 26.929 1.00 92.00 114 GLU A C 1
ATOM 906 O O . GLU A 1 114 ? -14.330 9.858 26.033 1.00 92.00 114 GLU A O 1
ATOM 911 N N . LYS A 1 115 ? -14.759 10.315 28.193 1.00 93.38 115 LYS A N 1
ATOM 912 C CA . LYS A 1 115 ? -13.352 10.346 28.609 1.00 93.38 115 LYS A CA 1
ATOM 913 C C . LYS A 1 115 ? -12.640 9.012 28.362 1.00 93.38 115 LYS A C 1
ATOM 915 O O . LYS A 1 115 ? -11.511 8.999 27.882 1.00 93.38 115 LYS A O 1
ATOM 920 N N . LEU A 1 116 ? -13.292 7.889 28.661 1.00 93.56 116 LEU A N 1
ATOM 921 C CA . LEU A 1 116 ? -12.713 6.559 28.446 1.00 93.56 116 LEU A CA 1
ATOM 922 C C . LEU A 1 116 ? -12.498 6.25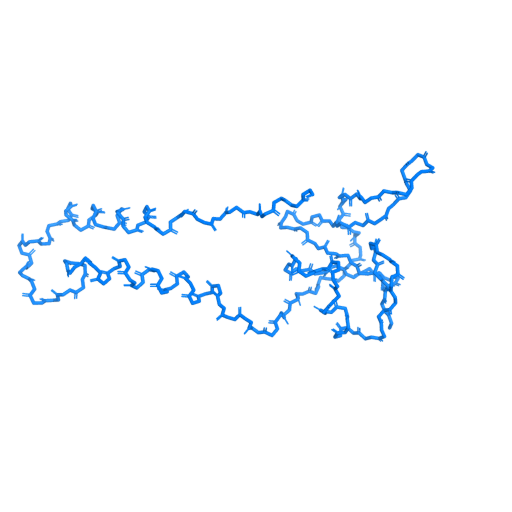8 26.957 1.00 93.56 116 LEU A C 1
ATOM 924 O O . LEU A 1 116 ? -11.460 5.708 26.595 1.00 93.56 116 LEU A O 1
ATOM 928 N N . TRP A 1 117 ? -13.430 6.654 26.086 1.00 93.88 117 TRP A N 1
ATOM 929 C CA . TRP A 1 117 ? -13.245 6.527 24.636 1.00 93.88 117 TRP A CA 1
ATOM 930 C C . TRP A 1 117 ? -12.141 7.441 24.096 1.00 93.88 117 TRP A C 1
ATOM 932 O O . TRP A 1 117 ? -11.395 7.033 23.206 1.00 93.88 117 TRP A O 1
ATOM 942 N N . GLU A 1 118 ? -11.981 8.645 24.653 1.00 92.56 118 GLU A N 1
ATOM 943 C CA . GLU A 1 118 ? -10.858 9.527 24.320 1.00 92.56 118 GLU A CA 1
ATOM 944 C C . GLU A 1 118 ? -9.507 8.888 24.693 1.00 92.56 118 GLU A C 1
ATOM 946 O O . GLU A 1 118 ? -8.555 8.941 23.913 1.00 92.56 118 GLU A O 1
ATOM 951 N N . GLU A 1 119 ? -9.418 8.238 25.855 1.00 91.12 119 GLU A N 1
ATOM 952 C CA . GLU A 1 119 ? -8.221 7.503 26.278 1.00 91.12 119 GLU A CA 1
ATOM 953 C C . GLU A 1 119 ? -7.905 6.318 25.350 1.00 91.12 119 GLU A C 1
ATOM 955 O O . GLU A 1 119 ? -6.752 6.164 24.942 1.00 91.12 119 GLU A O 1
ATOM 960 N N . VAL A 1 120 ? -8.914 5.531 24.955 1.00 91.56 120 VAL A N 1
ATOM 961 C 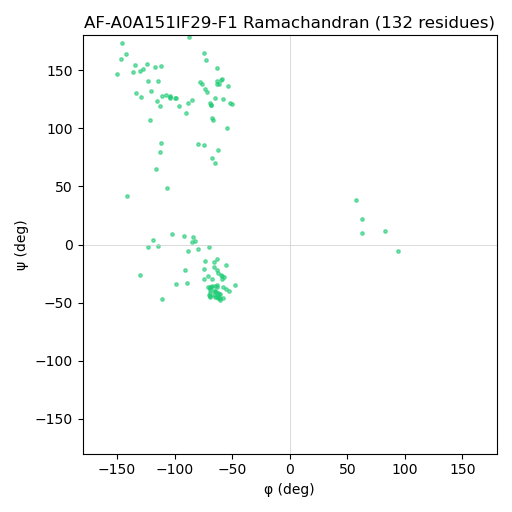CA . VAL A 1 120 ? -8.761 4.440 23.970 1.00 91.56 120 VAL A CA 1
ATOM 962 C C . VAL A 1 120 ? -8.277 4.985 22.622 1.00 91.56 120 VAL A C 1
ATOM 964 O O . VAL A 1 120 ? -7.371 4.420 22.009 1.00 91.56 120 VAL A O 1
ATOM 967 N N . SER A 1 121 ? -8.824 6.115 22.164 1.00 88.94 121 SER A N 1
ATOM 968 C CA . SER A 1 121 ? -8.408 6.748 20.906 1.00 88.94 121 SER A CA 1
ATOM 969 C C . SER A 1 121 ? -6.953 7.227 20.944 1.00 88.94 121 SER A C 1
ATOM 971 O O . SER A 1 121 ? -6.213 7.041 19.978 1.00 88.94 121 SER A O 1
ATOM 973 N N . LYS A 1 122 ? -6.505 7.807 22.064 1.00 87.50 122 LYS A N 1
ATOM 974 C CA . LYS A 1 122 ? -5.105 8.228 22.234 1.00 87.50 122 LYS A CA 1
ATOM 975 C C . LYS A 1 122 ? -4.146 7.039 22.231 1.00 87.50 122 LYS A C 1
ATOM 977 O O . LYS A 1 122 ? -3.087 7.133 21.618 1.00 87.50 122 LYS A O 1
ATOM 982 N N . ALA A 1 123 ? -4.525 5.932 22.869 1.00 84.62 123 ALA A N 1
ATOM 983 C CA . ALA A 1 123 ? -3.719 4.713 22.904 1.00 84.62 123 ALA A CA 1
ATOM 984 C C . ALA A 1 123 ? -3.605 4.027 21.527 1.00 84.62 123 ALA A C 1
ATOM 986 O O . ALA A 1 123 ? -2.582 3.422 21.219 1.00 84.62 123 ALA A O 1
ATOM 987 N N . THR A 1 124 ? -4.623 4.167 20.672 1.00 82.19 124 THR A N 1
ATOM 988 C CA . THR A 1 124 ? -4.703 3.495 19.361 1.00 82.19 124 THR A CA 1
ATOM 989 C C . THR A 1 124 ? -4.114 4.303 18.191 1.00 82.19 124 THR A C 1
ATOM 991 O O . THR A 1 124 ? -3.716 3.716 17.187 1.00 82.19 124 THR A O 1
ATOM 994 N N . ASN A 1 125 ? -3.988 5.634 18.292 1.00 68.88 125 ASN A N 1
ATOM 995 C CA . ASN A 1 125 ? -3.566 6.510 17.178 1.00 68.88 125 ASN A CA 1
ATOM 996 C C . ASN A 1 125 ? -2.040 6.658 16.955 1.00 68.88 125 ASN A C 1
ATOM 998 O O . ASN A 1 125 ? -1.614 7.458 16.123 1.00 68.88 125 ASN A O 1
ATOM 1002 N N . GLY A 1 126 ? -1.191 5.908 17.662 1.00 55.94 126 GLY A N 1
ATOM 1003 C CA . GLY A 1 126 ? 0.258 6.155 17.717 1.00 55.94 126 GLY A CA 1
ATOM 1004 C C . GLY A 1 126 ? 1.146 5.626 16.577 1.00 55.94 126 GLY A C 1
ATOM 1005 O O . GLY A 1 126 ? 2.357 5.767 16.699 1.00 55.94 126 GLY A O 1
ATOM 1006 N N . ASN A 1 127 ? 0.634 4.998 15.505 1.00 48.62 127 ASN A N 1
ATOM 1007 C CA . ASN A 1 127 ? 1.507 4.197 14.618 1.00 48.62 127 ASN A CA 1
ATOM 1008 C C . ASN A 1 127 ? 1.220 4.283 13.103 1.00 48.62 127 ASN A C 1
ATOM 1010 O O . ASN A 1 127 ? 1.261 3.281 12.393 1.00 48.62 127 ASN A O 1
ATOM 1014 N N . ARG A 1 128 ? 0.932 5.483 12.579 1.00 45.06 128 ARG A N 1
ATOM 1015 C CA . ARG A 1 128 ? 0.739 5.720 11.132 1.00 45.06 128 ARG A CA 1
ATOM 1016 C C . ARG A 1 128 ? 1.798 6.661 10.547 1.00 45.06 128 ARG A C 1
ATOM 1018 O O . ARG A 1 128 ? 1.472 7.757 10.101 1.00 45.06 128 ARG A O 1
ATOM 1025 N N . GLN A 1 129 ? 3.064 6.247 10.537 1.00 43.03 129 GLN A N 1
ATOM 1026 C CA . GLN A 1 129 ? 4.092 6.901 9.718 1.00 43.03 129 GLN A CA 1
ATOM 1027 C C . GLN A 1 129 ? 4.608 5.934 8.653 1.00 43.03 129 GLN A C 1
ATOM 1029 O O . GLN A 1 129 ? 5.093 4.847 8.965 1.00 43.03 129 GLN A O 1
ATOM 1034 N N . CYS A 1 130 ? 4.501 6.358 7.388 1.00 37.19 130 CYS A N 1
ATOM 1035 C CA . CYS A 1 130 ? 5.254 5.782 6.281 1.00 37.19 130 CYS A CA 1
ATOM 1036 C C . CYS A 1 130 ? 6.732 5.766 6.678 1.00 37.19 130 CYS A C 1
ATOM 1038 O O . CYS A 1 130 ? 7.299 6.815 6.990 1.00 37.19 130 CYS A O 1
ATOM 1040 N N . LYS A 1 131 ? 7.354 4.585 6.688 1.00 42.69 131 LYS A N 1
ATOM 1041 C CA . LYS A 1 131 ? 8.799 4.484 6.875 1.00 42.69 131 LYS A CA 1
ATOM 1042 C C . LYS A 1 131 ? 9.475 5.100 5.657 1.00 42.69 131 LYS A C 1
ATOM 1044 O O . LYS A 1 131 ? 9.465 4.523 4.575 1.00 42.69 131 LYS A O 1
ATOM 1049 N N . GLN A 1 132 ? 10.049 6.277 5.852 1.00 35.59 132 GLN A N 1
ATOM 1050 C CA . GLN A 1 132 ? 11.006 6.861 4.931 1.00 35.59 132 GLN A CA 1
ATOM 1051 C C . GLN A 1 132 ? 12.273 5.998 4.984 1.00 35.59 132 GLN A C 1
ATOM 1053 O O . GLN A 1 132 ? 12.952 5.971 6.008 1.00 35.59 132 GLN A O 1
ATOM 1058 N N . MET A 1 133 ? 12.544 5.232 3.927 1.00 38.91 133 MET A N 1
ATOM 1059 C CA . MET A 1 133 ? 13.837 4.571 3.750 1.00 38.91 133 MET A CA 1
ATOM 1060 C C . MET A 1 133 ? 14.749 5.524 2.977 1.00 38.91 133 MET A C 1
ATOM 1062 O O . MET A 1 133 ? 14.467 5.854 1.825 1.00 38.91 133 MET A O 1
ATOM 1066 N N . LEU A 1 134 ? 15.797 5.990 3.658 1.00 35.78 134 LEU A N 1
ATOM 1067 C CA . LEU A 1 134 ? 17.071 6.390 3.064 1.00 35.78 134 LEU A CA 1
ATOM 1068 C C . LEU A 1 134 ? 18.050 5.232 3.259 1.00 35.78 134 LEU A C 1
ATOM 1070 O O . LEU A 1 134 ? 17.983 4.611 4.348 1.00 35.78 134 LEU A O 1
#